Protein AF-A0ABD2NBG0-F1 (afdb_monomer_lite)

Foldseek 3Di:
DVLLVLLCLQLDPCPPPPDDSVVVLVCCCPPVVDDNHHDDLVVVLLVLVVVCVVPVDPVSVVSNVSNLVSDDPVVSVVCCVPPVVVVLVVVVVPDPPCVVSSVVVVVVVVVSVVVVVVVVVVVVD

Radius of gyration: 16.67 Å; chains: 1; bounding box: 42×29×43 Å

Sequence (125 aa):
MVKVLIQLVNIKTCNLPGYNLLLLRELLSKYYRYPNEPWNSDQFFKELFTDYLKNPARPGDFGLLVFCKNNTCKWVCDKIEKLVKPTLASISVQTKTDTEHINSMRSWLKSIIEDEGVAEVVKRA

Structure (mmCIF, N/CA/C/O backbone):
data_AF-A0ABD2NBG0-F1
#
_entry.id   AF-A0ABD2NBG0-F1
#
loop_
_atom_site.group_PDB
_atom_site.id
_atom_site.type_symbol
_atom_site.label_atom_id
_atom_site.label_alt_id
_atom_site.label_comp_id
_atom_site.label_asym_id
_atom_site.label_entity_id
_atom_site.label_seq_id
_atom_site.pdbx_PDB_ins_code
_atom_site.Cartn_x
_atom_site.Cartn_y
_atom_site.Cartn_z
_atom_site.occupancy
_atom_site.B_iso_or_equiv
_atom_site.auth_seq_id
_atom_site.auth_comp_id
_atom_site.auth_asym_id
_atom_site.auth_atom_id
_atom_site.pdbx_PDB_model_num
ATOM 1 N N . MET A 1 1 ? -2.016 -9.353 -3.490 1.00 75.94 1 MET A N 1
ATOM 2 C CA . MET A 1 1 ? -0.536 -9.403 -3.472 1.00 75.94 1 MET A CA 1
ATOM 3 C C . MET A 1 1 ? 0.110 -9.092 -4.826 1.00 75.94 1 MET A C 1
ATOM 5 O O . MET A 1 1 ? 0.885 -8.151 -4.892 1.00 75.94 1 MET A O 1
ATOM 9 N N . VAL A 1 2 ? -0.241 -9.779 -5.921 1.00 84.69 2 VAL A N 1
ATOM 10 C CA . VAL A 1 2 ? 0.325 -9.509 -7.269 1.00 84.69 2 VAL A CA 1
ATOM 11 C C . VAL A 1 2 ? 0.191 -8.038 -7.701 1.00 84.69 2 VAL A C 1
ATOM 13 O O . VAL A 1 2 ? 1.161 -7.439 -8.153 1.00 84.69 2 VAL A O 1
ATOM 16 N N . LYS A 1 3 ? -0.970 -7.412 -7.457 1.00 87.94 3 LYS A N 1
ATOM 17 C CA . LYS A 1 3 ? -1.187 -5.979 -7.721 1.00 87.94 3 LYS A CA 1
ATOM 18 C C . LYS A 1 3 ? -0.188 -5.056 -7.002 1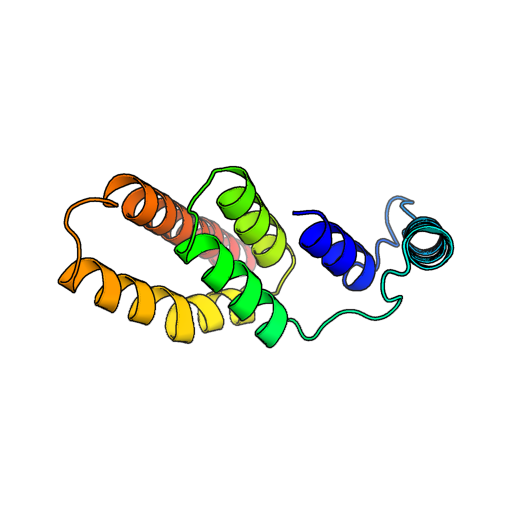.00 87.94 3 LYS A C 1
ATOM 20 O O . LYS A 1 3 ? 0.237 -4.067 -7.582 1.00 87.94 3 LYS A O 1
ATOM 25 N N . VAL A 1 4 ? 0.217 -5.386 -5.771 1.00 86.69 4 VAL A N 1
ATOM 26 C CA . VAL A 1 4 ? 1.210 -4.598 -5.014 1.00 86.69 4 VAL A CA 1
ATOM 27 C C . VAL A 1 4 ? 2.564 -4.654 -5.714 1.00 86.69 4 VAL A C 1
ATOM 29 O O . VAL A 1 4 ? 3.199 -3.623 -5.889 1.00 86.69 4 VAL A O 1
ATOM 32 N N . LEU A 1 5 ? 2.978 -5.835 -6.180 1.00 87.44 5 LEU A N 1
ATOM 33 C CA . LEU A 1 5 ? 4.241 -5.997 -6.905 1.00 87.44 5 LEU A CA 1
ATOM 34 C C . LEU A 1 5 ? 4.247 -5.218 -8.223 1.00 87.44 5 LEU A C 1
ATOM 36 O O . LEU A 1 5 ? 5.224 -4.541 -8.514 1.00 87.44 5 LEU A O 1
ATOM 40 N N . ILE A 1 6 ? 3.150 -5.255 -8.982 1.00 88.19 6 ILE A N 1
ATOM 41 C CA . ILE A 1 6 ? 3.023 -4.483 -10.230 1.00 88.19 6 ILE A CA 1
ATOM 42 C C . ILE A 1 6 ? 3.103 -2.984 -9.946 1.00 88.19 6 ILE A C 1
ATOM 44 O O . ILE A 1 6 ? 3.837 -2.262 -10.617 1.00 88.19 6 ILE A O 1
ATOM 48 N N . GLN A 1 7 ? 2.407 -2.520 -8.906 1.00 89.88 7 GLN A N 1
ATOM 49 C CA . GLN A 1 7 ? 2.449 -1.118 -8.515 1.00 89.88 7 GLN A CA 1
ATOM 50 C C . GLN A 1 7 ? 3.869 -0.690 -8.121 1.00 89.88 7 GLN A C 1
ATOM 52 O O . GLN A 1 7 ? 4.322 0.383 -8.511 1.00 89.88 7 GLN A O 1
ATOM 57 N N . LEU A 1 8 ? 4.614 -1.544 -7.414 1.00 87.38 8 LEU A N 1
ATOM 58 C CA . LEU A 1 8 ? 6.016 -1.287 -7.089 1.00 87.38 8 LEU A CA 1
ATOM 59 C C . LEU A 1 8 ? 6.920 -1.260 -8.319 1.00 87.38 8 LEU A C 1
ATOM 61 O O . LEU A 1 8 ? 7.772 -0.382 -8.412 1.00 87.38 8 LEU A O 1
ATOM 65 N N . VAL A 1 9 ? 6.723 -2.183 -9.262 1.00 87.25 9 VAL A N 1
ATOM 66 C CA . VAL A 1 9 ? 7.444 -2.208 -10.544 1.00 87.25 9 VAL A CA 1
ATOM 67 C C . VAL A 1 9 ? 7.223 -0.914 -11.329 1.00 87.25 9 VAL A C 1
ATOM 69 O O . VAL A 1 9 ? 8.143 -0.436 -11.995 1.00 87.25 9 VAL A O 1
ATOM 72 N N . ASN A 1 10 ? 6.031 -0.322 -11.221 1.00 84.94 10 ASN A N 1
ATOM 73 C CA . ASN A 1 10 ? 5.693 0.928 -11.893 1.00 84.94 10 ASN A CA 1
ATOM 74 C C . ASN A 1 10 ? 6.233 2.174 -11.168 1.00 84.94 10 ASN A C 1
ATOM 76 O O . ASN A 1 10 ? 6.693 3.096 -11.839 1.00 84.94 10 ASN A O 1
ATOM 80 N N . ILE A 1 11 ? 6.234 2.189 -9.828 1.00 83.12 11 ILE A N 1
ATOM 81 C CA . ILE A 1 11 ? 6.717 3.319 -9.007 1.00 83.12 11 ILE A CA 1
ATOM 82 C C . ILE A 1 11 ? 8.249 3.365 -8.919 1.00 83.12 11 ILE A C 1
ATOM 84 O O . ILE A 1 11 ? 8.838 4.444 -8.859 1.00 83.12 11 ILE A O 1
ATOM 88 N N . LYS A 1 12 ? 8.920 2.212 -8.864 1.00 75.44 12 LYS A N 1
ATOM 89 C CA . LYS A 1 12 ? 10.369 2.163 -8.667 1.00 75.44 12 LYS A CA 1
ATOM 90 C C . LYS A 1 12 ? 11.118 2.457 -9.959 1.00 75.44 12 LYS A C 1
ATOM 92 O O . LYS A 1 12 ? 11.081 1.687 -10.913 1.00 75.44 12 LYS A O 1
ATOM 97 N N . THR A 1 13 ? 11.916 3.515 -9.924 1.00 62.72 13 THR A N 1
ATOM 98 C CA . THR A 1 13 ? 13.018 3.756 -10.855 1.00 62.72 13 THR A CA 1
ATOM 99 C C . THR A 1 13 ? 14.265 3.035 -10.336 1.00 62.72 13 THR A C 1
ATOM 101 O O . THR A 1 13 ? 15.201 3.644 -9.823 1.00 62.72 13 THR A O 1
ATOM 104 N N . CYS A 1 14 ? 14.264 1.700 -10.376 1.00 57.06 14 CYS A N 1
ATOM 105 C CA . CYS A 1 14 ? 15.441 0.912 -10.001 1.00 57.06 14 CYS A CA 1
ATOM 106 C C . CYS A 1 14 ? 16.554 1.101 -11.046 1.00 57.06 14 CYS A C 1
ATOM 108 O O . CYS A 1 14 ? 16.715 0.284 -11.941 1.00 57.06 14 CYS A O 1
ATOM 110 N N . ASN A 1 15 ? 17.328 2.180 -10.935 1.00 54.56 15 ASN A N 1
ATOM 111 C CA . ASN A 1 15 ? 18.501 2.400 -11.786 1.00 54.56 15 ASN A CA 1
ATOM 112 C C . ASN A 1 15 ? 19.801 1.884 -11.137 1.00 54.56 15 ASN A C 1
ATOM 114 O O . ASN A 1 15 ? 20.797 1.719 -11.834 1.00 54.56 15 ASN A O 1
ATOM 118 N N . LEU A 1 16 ? 19.810 1.574 -9.830 1.00 50.38 16 LEU A N 1
ATOM 119 C CA . LEU A 1 16 ? 20.989 1.080 -9.102 1.00 50.38 16 LEU A CA 1
ATOM 120 C C . LEU A 1 16 ? 20.608 0.063 -8.000 1.00 50.38 16 LEU A C 1
ATOM 122 O O . LEU A 1 16 ? 19.636 0.312 -7.285 1.00 50.38 16 LEU A O 1
ATOM 126 N N . PRO A 1 17 ? 21.357 -1.047 -7.813 1.00 55.59 17 PRO A N 1
ATOM 127 C CA . PRO A 1 17 ? 22.397 -1.594 -8.682 1.00 55.59 17 PRO A CA 1
ATOM 128 C C . PRO A 1 17 ? 21.760 -2.570 -9.696 1.00 55.59 17 PRO A C 1
ATOM 130 O O . PRO A 1 17 ? 21.478 -3.717 -9.373 1.00 55.59 17 PRO A O 1
ATOM 133 N N . GLY A 1 18 ? 21.497 -2.117 -10.927 1.00 52.88 18 GLY A N 1
ATOM 134 C CA . GLY A 1 18 ? 21.320 -3.007 -12.088 1.00 52.88 18 GLY A CA 1
ATOM 135 C C . GLY A 1 18 ? 19.968 -3.707 -12.310 1.00 52.88 18 GLY A C 1
ATOM 136 O O . GLY A 1 18 ? 19.841 -4.433 -13.294 1.00 52.88 18 GLY A O 1
ATOM 137 N N . TYR A 1 19 ? 18.939 -3.502 -11.483 1.00 65.75 19 TYR A N 1
ATOM 138 C CA . TYR A 1 19 ? 17.631 -4.131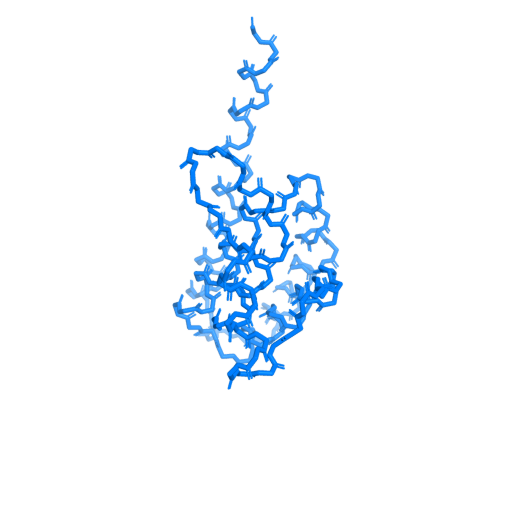 -11.728 1.00 65.75 19 TYR A CA 1
ATOM 139 C C . TYR A 1 19 ? 16.777 -3.329 -12.715 1.00 65.75 19 TYR A C 1
ATOM 141 O O . TYR A 1 19 ? 15.974 -2.490 -12.316 1.00 65.75 19 TYR A O 1
ATOM 149 N N . ASN A 1 20 ? 16.903 -3.629 -14.010 1.00 70.31 20 ASN A N 1
ATOM 150 C CA . ASN A 1 20 ? 16.028 -3.062 -15.032 1.00 70.31 20 ASN A CA 1
ATOM 151 C C . ASN A 1 20 ? 14.616 -3.679 -14.955 1.00 70.31 20 ASN A C 1
ATOM 153 O O . ASN A 1 20 ? 14.343 -4.740 -15.517 1.00 70.31 20 ASN A O 1
ATOM 157 N N . LEU A 1 21 ? 13.703 -2.989 -14.268 1.00 81.31 21 LEU A N 1
ATOM 158 C CA . LEU A 1 21 ? 12.302 -3.403 -14.146 1.00 81.31 21 LEU A CA 1
ATOM 159 C C . LEU A 1 21 ? 11.470 -3.137 -15.414 1.00 81.31 21 LEU A C 1
ATOM 161 O O . LEU A 1 21 ? 10.316 -3.560 -15.465 1.00 81.31 21 LEU A O 1
ATOM 165 N N . LEU A 1 22 ? 12.033 -2.485 -16.441 1.00 81.44 22 LEU A N 1
ATOM 166 C CA . LEU A 1 22 ? 11.352 -2.216 -17.711 1.00 81.44 22 LEU A CA 1
ATOM 167 C C . LEU A 1 22 ? 10.971 -3.516 -18.424 1.00 81.44 22 LEU A C 1
ATOM 169 O O . LEU A 1 22 ? 9.813 -3.692 -18.781 1.00 81.44 22 LEU A O 1
ATOM 173 N N . LEU A 1 23 ? 11.908 -4.464 -18.538 1.00 84.12 23 LEU A N 1
ATOM 174 C CA . LEU A 1 23 ? 11.639 -5.763 -19.166 1.00 84.12 23 LEU A CA 1
ATOM 175 C C . LEU A 1 23 ? 10.546 -6.527 -18.416 1.00 84.12 23 LEU A C 1
ATOM 177 O O . LEU A 1 23 ? 9.650 -7.103 -19.025 1.00 84.12 23 LEU A O 1
ATOM 181 N N . LEU A 1 24 ? 10.578 -6.499 -17.081 1.00 85.50 24 LEU A N 1
ATOM 182 C CA . LEU A 1 24 ? 9.537 -7.126 -16.271 1.00 85.50 24 LEU A CA 1
ATOM 183 C C . LEU A 1 24 ? 8.175 -6.459 -16.502 1.00 85.50 24 LEU A C 1
ATOM 185 O O . LEU A 1 24 ? 7.173 -7.154 -16.644 1.00 85.50 24 LEU A O 1
ATOM 189 N N . ARG A 1 25 ? 8.133 -5.126 -16.580 1.00 86.12 25 ARG A N 1
ATOM 190 C CA . ARG A 1 25 ? 6.917 -4.359 -16.870 1.00 86.12 25 ARG A CA 1
ATOM 191 C C . ARG A 1 25 ? 6.341 -4.710 -18.244 1.00 86.12 25 ARG A C 1
ATOM 193 O O . ARG A 1 25 ? 5.157 -5.023 -18.343 1.00 86.12 25 ARG A O 1
ATOM 200 N N . GLU A 1 26 ? 7.187 -4.755 -19.271 1.00 86.19 26 GLU A N 1
ATOM 201 C CA . GLU A 1 26 ? 6.801 -5.143 -20.630 1.00 86.19 26 GLU A CA 1
ATOM 202 C C . GLU A 1 26 ? 6.258 -6.575 -20.685 1.00 86.19 26 GLU A C 1
ATOM 204 O O . GLU A 1 26 ? 5.221 -6.817 -21.303 1.00 86.19 26 GLU A O 1
ATOM 209 N N . LEU A 1 27 ? 6.904 -7.523 -19.997 1.00 88.81 27 LEU A N 1
ATOM 210 C CA . LEU A 1 27 ? 6.431 -8.907 -19.905 1.00 88.81 27 LEU A CA 1
ATOM 211 C C . LEU A 1 27 ? 5.068 -8.995 -19.205 1.00 88.81 27 LEU A C 1
ATOM 213 O O . LEU A 1 27 ? 4.161 -9.670 -19.698 1.00 88.81 27 LEU A O 1
ATOM 217 N N . LEU A 1 28 ? 4.904 -8.294 -18.080 1.00 89.25 28 LEU A N 1
ATOM 218 C CA . LEU A 1 28 ? 3.649 -8.248 -17.327 1.00 89.25 28 LEU A CA 1
ATOM 219 C C . LEU A 1 28 ? 2.510 -7.655 -18.162 1.00 89.25 28 LEU A C 1
ATOM 221 O O . LEU A 1 28 ? 1.388 -8.161 -18.130 1.00 89.25 28 LEU A O 1
ATOM 225 N N . SER A 1 29 ? 2.795 -6.627 -18.955 1.00 89.62 29 SER A N 1
ATOM 226 C CA . SER A 1 29 ? 1.804 -6.039 -19.849 1.00 89.62 29 SER A CA 1
ATOM 227 C C . SER A 1 29 ? 1.471 -6.950 -21.028 1.00 89.62 29 SER A C 1
ATOM 229 O O . SER A 1 29 ? 0.300 -7.238 -21.275 1.00 89.62 29 SER A O 1
ATOM 231 N N . LYS A 1 30 ? 2.486 -7.488 -21.711 1.00 91.00 30 LYS A N 1
ATOM 232 C CA . LYS A 1 30 ? 2.312 -8.301 -22.922 1.00 91.00 30 LYS A CA 1
ATOM 233 C C . LYS A 1 30 ? 1.600 -9.627 -22.658 1.00 91.00 30 LYS A C 1
ATOM 235 O O . LYS A 1 30 ? 0.720 -10.003 -23.428 1.00 91.00 30 LYS A O 1
ATOM 240 N N . TYR A 1 31 ? 1.972 -10.332 -21.591 1.00 91.31 31 TYR A N 1
ATOM 241 C CA . TYR A 1 31 ? 1.467 -11.684 -21.325 1.00 91.31 31 TYR A CA 1
ATOM 242 C C . TYR A 1 31 ? 0.305 -11.718 -20.332 1.00 91.31 31 TYR A C 1
ATOM 244 O O . TYR A 1 31 ? -0.557 -12.586 -20.441 1.00 91.31 31 TYR A O 1
ATOM 252 N N . TYR A 1 32 ? 0.245 -10.768 -19.395 1.00 89.25 32 TYR A N 1
ATOM 253 C CA . TYR A 1 32 ? -0.754 -10.765 -18.319 1.00 89.25 32 TYR A CA 1
ATOM 254 C C . TYR A 1 32 ? -1.691 -9.550 -18.356 1.00 89.25 32 TYR A C 1
ATOM 256 O O . TYR A 1 32 ? -2.565 -9.432 -17.497 1.00 89.25 32 TYR A O 1
ATOM 264 N N . ARG A 1 33 ? -1.554 -8.671 -19.362 1.00 88.94 33 ARG A N 1
ATOM 265 C CA . ARG A 1 33 ? -2.390 -7.473 -19.573 1.00 88.94 33 ARG A CA 1
ATOM 266 C C . ARG A 1 33 ? -2.383 -6.498 -18.393 1.00 88.94 33 ARG A C 1
ATOM 268 O O . ARG A 1 33 ? -3.356 -5.779 -18.172 1.00 88.94 33 ARG A O 1
ATOM 275 N N . TYR A 1 34 ? -1.292 -6.463 -17.633 1.00 88.50 34 TYR A N 1
ATOM 276 C CA . TYR A 1 34 ? -1.121 -5.470 -16.578 1.00 88.50 34 TYR A CA 1
ATOM 277 C C . TYR A 1 34 ? -0.755 -4.089 -17.148 1.00 88.50 34 TYR A C 1
ATOM 279 O O . TYR A 1 34 ? -0.142 -4.000 -18.217 1.00 88.50 34 TYR A O 1
ATOM 287 N N . PRO A 1 35 ? -1.139 -2.997 -16.465 1.00 86.25 35 PRO A N 1
ATOM 288 C CA . PRO A 1 35 ? -0.858 -1.652 -16.945 1.00 86.25 35 PRO A CA 1
ATOM 289 C C . PRO A 1 35 ? 0.633 -1.319 -16.835 1.00 86.25 35 PRO A C 1
ATOM 291 O O . PRO A 1 35 ? 1.295 -1.650 -15.849 1.00 86.25 35 PRO A O 1
ATOM 294 N N . ASN A 1 36 ? 1.137 -0.607 -17.844 1.00 84.00 36 ASN A N 1
ATOM 295 C CA . ASN A 1 36 ? 2.500 -0.061 -17.858 1.00 84.00 36 ASN A CA 1
ATOM 296 C C . ASN A 1 36 ? 2.637 1.226 -17.031 1.00 84.00 36 ASN A C 1
ATOM 298 O O . ASN A 1 36 ? 3.748 1.681 -16.752 1.00 84.00 36 ASN A O 1
ATOM 302 N N . GLU A 1 37 ? 1.506 1.808 -16.649 1.00 86.12 37 GLU A N 1
ATOM 303 C CA . GLU A 1 37 ? 1.428 3.010 -15.835 1.00 86.12 37 GLU A CA 1
ATOM 304 C C . GLU A 1 37 ? 1.079 2.652 -14.385 1.00 86.12 37 GLU A C 1
ATOM 306 O O . GLU A 1 37 ? 0.356 1.677 -14.136 1.00 86.12 37 GLU A O 1
ATOM 311 N N . PRO A 1 38 ? 1.602 3.404 -13.403 1.00 87.69 38 PRO A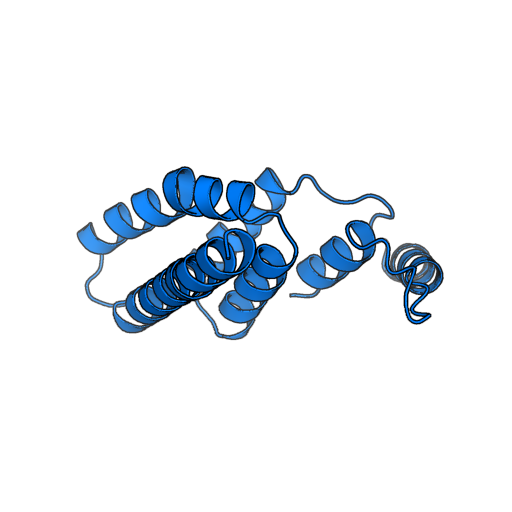 N 1
ATOM 312 C CA . PRO A 1 38 ? 1.223 3.216 -12.012 1.00 87.69 38 PRO A CA 1
ATOM 313 C C . PRO A 1 38 ? -0.254 3.570 -11.810 1.00 87.69 38 PRO A C 1
ATOM 315 O O . PRO A 1 38 ? -0.752 4.565 -12.333 1.00 87.69 38 PRO A O 1
ATOM 318 N N . TRP A 1 39 ? -0.948 2.787 -10.985 1.00 90.81 39 TRP A N 1
ATOM 319 C CA . TRP A 1 39 ? -2.255 3.185 -10.472 1.00 90.81 39 TRP A CA 1
ATOM 320 C C . TRP A 1 39 ? -2.123 4.412 -9.569 1.00 90.81 39 TRP A C 1
ATOM 322 O O . TRP A 1 39 ? -1.061 4.680 -8.999 1.00 90.81 39 TRP A O 1
ATOM 332 N N . ASN A 1 40 ? -3.229 5.128 -9.371 1.00 92.56 40 ASN A N 1
ATOM 333 C CA . ASN A 1 40 ? -3.291 6.180 -8.368 1.00 92.56 40 ASN A CA 1
ATOM 334 C C . ASN A 1 40 ? -3.034 5.587 -6.968 1.00 92.56 40 ASN A C 1
ATOM 336 O O . ASN A 1 40 ? -3.800 4.741 -6.503 1.00 92.56 40 ASN A O 1
ATOM 340 N N . SER A 1 41 ? -1.968 6.031 -6.297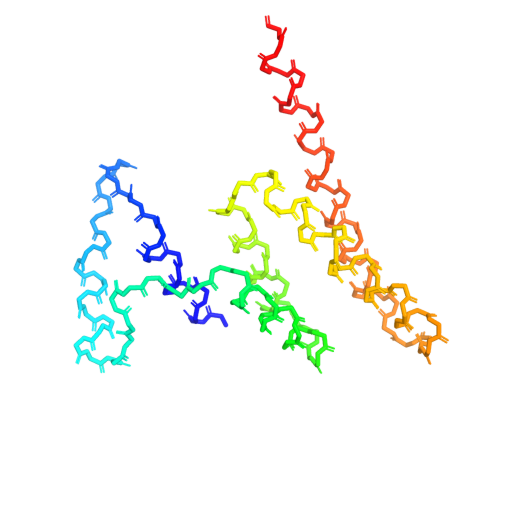 1.00 89.88 41 SER A N 1
ATOM 341 C CA . SER A 1 41 ? -1.542 5.474 -5.005 1.00 89.88 41 SER A CA 1
ATOM 342 C C . SER A 1 41 ? -2.596 5.600 -3.904 1.00 89.88 41 SER A C 1
ATOM 344 O O . SER A 1 41 ? -2.698 4.710 -3.062 1.00 89.88 41 SER A O 1
ATOM 346 N N . ASP A 1 42 ? -3.400 6.666 -3.912 1.00 91.62 42 ASP A N 1
ATOM 347 C CA . ASP A 1 42 ? -4.428 6.900 -2.893 1.00 91.62 42 ASP A CA 1
ATOM 348 C C . ASP A 1 42 ? -5.593 5.928 -3.046 1.00 91.62 42 ASP A C 1
ATOM 350 O O . ASP A 1 42 ? -6.014 5.292 -2.075 1.00 91.62 42 ASP A O 1
ATOM 354 N N . GLN A 1 43 ? -6.089 5.780 -4.275 1.00 92.19 43 GLN A N 1
ATOM 355 C CA . GLN A 1 43 ? -7.138 4.818 -4.582 1.00 92.19 43 GLN A CA 1
ATOM 356 C C . GLN A 1 43 ? -6.649 3.386 -4.343 1.00 92.19 43 GLN A C 1
ATOM 358 O O . GLN A 1 43 ? -7.335 2.602 -3.690 1.00 92.19 43 GLN A O 1
ATOM 363 N N . PHE A 1 44 ? -5.434 3.074 -4.795 1.00 92.50 44 PHE A N 1
ATOM 364 C CA . PHE A 1 44 ? -4.824 1.762 -4.619 1.00 92.50 44 PHE A CA 1
ATOM 365 C C . PHE A 1 44 ? -4.684 1.380 -3.142 1.00 92.50 44 PHE A C 1
ATOM 367 O O . PHE A 1 44 ? -5.032 0.267 -2.751 1.00 92.50 44 PHE A O 1
ATOM 374 N N . PHE A 1 45 ? -4.217 2.310 -2.302 1.00 92.44 45 PHE A N 1
ATOM 375 C CA . PHE A 1 45 ? -4.120 2.088 -0.862 1.00 92.44 45 PHE A CA 1
ATOM 376 C C . PHE A 1 45 ? -5.482 1.837 -0.228 1.00 92.44 45 PHE A C 1
ATOM 378 O O . PHE A 1 45 ? -5.628 0.913 0.567 1.00 92.44 45 PHE A O 1
ATOM 385 N N . LYS A 1 46 ? -6.486 2.643 -0.589 1.00 91.88 46 LYS A N 1
ATOM 386 C CA . LYS A 1 46 ? -7.844 2.494 -0.067 1.00 91.88 46 LYS A CA 1
ATOM 387 C C . LYS A 1 46 ? -8.428 1.127 -0.421 1.00 91.88 46 LYS A C 1
ATOM 389 O O . LYS A 1 46 ? -9.015 0.489 0.450 1.00 91.88 46 LYS A O 1
ATOM 394 N N . GLU A 1 47 ? -8.250 0.671 -1.659 1.00 91.19 47 GLU A N 1
ATOM 395 C CA . GLU A 1 47 ? -8.662 -0.667 -2.100 1.00 91.19 47 GLU A CA 1
ATOM 396 C C . GLU A 1 47 ? -7.931 -1.758 -1.311 1.00 91.19 47 GLU A C 1
ATOM 398 O O . GLU A 1 47 ? -8.577 -2.604 -0.698 1.00 91.19 47 GLU A O 1
ATOM 403 N N . LEU A 1 48 ? -6.598 -1.685 -1.241 1.00 90.31 48 LEU A N 1
ATOM 404 C CA . LEU A 1 48 ? -5.768 -2.657 -0.529 1.00 90.31 48 LEU A CA 1
ATOM 405 C C . LEU A 1 48 ? -6.137 -2.756 0.958 1.00 90.31 48 LEU A C 1
ATOM 407 O O . LEU A 1 48 ? -6.242 -3.854 1.501 1.00 90.31 48 LEU A O 1
ATOM 411 N N . PHE A 1 49 ? -6.360 -1.615 1.608 1.00 90.06 49 PHE A N 1
ATOM 412 C CA . PHE A 1 49 ? -6.767 -1.552 3.007 1.00 90.06 49 PHE A CA 1
ATOM 413 C C . PHE A 1 49 ? -8.193 -2.072 3.213 1.00 90.06 49 PHE A C 1
ATOM 415 O O . PHE A 1 49 ? -8.453 -2.800 4.165 1.00 90.06 49 PHE A O 1
ATOM 422 N N . THR A 1 50 ? -9.119 -1.759 2.306 1.00 88.62 50 THR A N 1
ATOM 423 C CA . THR A 1 50 ? -10.500 -2.260 2.382 1.00 88.62 50 THR A CA 1
ATOM 424 C C . THR A 1 50 ? -10.556 -3.776 2.197 1.00 88.62 50 THR A C 1
ATOM 426 O O . THR A 1 50 ? -11.275 -4.457 2.923 1.00 88.62 50 THR A O 1
ATOM 429 N N . ASP A 1 51 ? -9.790 -4.316 1.251 1.00 87.19 51 ASP A N 1
ATOM 430 C CA . ASP A 1 51 ? -9.701 -5.759 1.025 1.00 87.19 51 ASP A CA 1
ATOM 431 C C . ASP A 1 51 ? -9.069 -6.472 2.222 1.00 87.19 51 ASP A C 1
ATOM 433 O O . ASP A 1 51 ? -9.541 -7.536 2.622 1.00 87.19 51 ASP A O 1
ATOM 437 N N . TYR A 1 52 ? -8.059 -5.855 2.841 1.00 86.12 52 TYR A N 1
ATOM 438 C CA . TYR A 1 52 ? -7.490 -6.338 4.092 1.00 86.12 52 TYR A CA 1
ATOM 439 C C . TYR A 1 52 ? -8.530 -6.391 5.219 1.00 86.12 52 TYR A C 1
ATOM 441 O O . TYR A 1 52 ? -8.628 -7.402 5.902 1.00 86.12 52 TYR A O 1
ATOM 449 N N . LEU A 1 53 ? -9.348 -5.349 5.388 1.00 84.56 53 LEU A N 1
ATOM 450 C CA . LEU A 1 53 ? -10.391 -5.338 6.421 1.00 84.56 53 LEU A CA 1
ATOM 451 C C . LEU A 1 53 ? -11.464 -6.411 6.203 1.00 84.56 53 LEU A C 1
ATOM 453 O O . LEU A 1 53 ? -12.010 -6.927 7.172 1.00 84.56 53 LEU A O 1
ATOM 457 N N . LYS A 1 54 ? -11.774 -6.753 4.948 1.00 85.31 54 LYS A N 1
ATOM 458 C CA . LYS A 1 54 ? -12.732 -7.824 4.627 1.00 85.31 54 LYS A CA 1
ATOM 459 C C . LYS A 1 54 ? -12.185 -9.216 4.931 1.00 85.31 54 LYS A C 1
ATOM 461 O O . LYS A 1 54 ? -12.963 -10.117 5.226 1.00 85.31 54 LYS A O 1
ATOM 466 N N . ASN A 1 55 ? -10.877 -9.407 4.783 1.00 82.56 55 ASN A N 1
ATOM 467 C CA . ASN A 1 55 ? -10.218 -10.686 5.006 1.00 82.56 55 ASN A CA 1
ATOM 468 C C . ASN A 1 55 ? -8.799 -10.463 5.555 1.00 82.56 55 ASN A C 1
ATOM 470 O O . ASN A 1 55 ? -7.827 -10.477 4.784 1.00 82.56 55 ASN A O 1
ATOM 474 N N . PRO A 1 56 ? -8.670 -10.222 6.870 1.00 80.06 56 PRO A N 1
ATOM 475 C CA . PRO A 1 56 ? -7.378 -9.982 7.488 1.00 80.06 56 PRO A CA 1
ATOM 476 C C . PRO A 1 56 ? -6.563 -11.275 7.460 1.00 80.06 56 PRO A C 1
ATOM 478 O O . PRO A 1 56 ? -6.876 -12.260 8.123 1.00 80.06 56 PRO A O 1
ATOM 481 N N . ALA A 1 57 ? -5.508 -11.280 6.652 1.00 79.75 57 ALA A N 1
ATOM 482 C CA . ALA A 1 57 ? -4.617 -12.419 6.494 1.00 79.75 57 ALA A CA 1
ATOM 483 C C . ALA A 1 57 ? -3.172 -11.941 6.338 1.00 79.75 57 ALA A C 1
ATOM 485 O O . ALA A 1 57 ? -2.921 -10.873 5.772 1.00 79.75 57 ALA A O 1
ATOM 486 N N . ARG A 1 58 ? -2.207 -12.780 6.741 1.00 76.88 58 ARG A N 1
ATOM 487 C CA . ARG A 1 58 ? -0.763 -12.471 6.662 1.00 76.88 58 ARG A CA 1
ATOM 488 C C . ARG A 1 58 ? -0.298 -11.930 5.297 1.00 76.88 58 ARG A C 1
ATOM 490 O O . ARG A 1 58 ? 0.504 -10.998 5.277 1.00 76.88 58 ARG A O 1
ATOM 497 N N . PRO A 1 59 ? -0.768 -12.443 4.139 1.00 81.75 59 PRO A N 1
ATOM 498 C CA . PRO A 1 59 ? -0.394 -11.868 2.843 1.00 81.75 59 PRO A CA 1
ATOM 499 C C . PRO A 1 59 ? -0.902 -10.433 2.632 1.00 81.75 59 PRO A C 1
ATOM 501 O O . PRO A 1 59 ? -0.279 -9.665 1.900 1.00 81.75 59 PRO A O 1
ATOM 504 N N . GLY A 1 60 ? -2.030 -10.073 3.249 1.00 81.62 60 GLY A N 1
ATOM 505 C CA . GLY A 1 60 ? -2.579 -8.718 3.251 1.00 81.62 60 GLY A CA 1
ATOM 506 C C . GLY A 1 60 ? -1.746 -7.765 4.107 1.00 81.62 60 GLY A C 1
ATOM 507 O O . GLY A 1 60 ? -1.378 -6.699 3.612 1.00 81.62 60 GLY A O 1
ATOM 508 N N . ASP A 1 61 ? -1.355 -8.191 5.318 1.00 82.38 61 ASP A N 1
ATOM 509 C CA . ASP A 1 61 ? -0.431 -7.439 6.189 1.00 82.38 61 ASP A CA 1
ATOM 510 C C . ASP A 1 61 ? 0.872 -7.123 5.447 1.00 82.38 61 ASP A C 1
ATOM 512 O O . ASP A 1 61 ? 1.315 -5.976 5.369 1.00 82.38 61 ASP A O 1
ATOM 516 N N . PHE A 1 62 ? 1.466 -8.154 4.839 1.00 83.94 62 PHE A N 1
ATOM 517 C CA . PHE A 1 62 ? 2.709 -8.016 4.093 1.00 83.94 62 PHE A CA 1
ATOM 518 C C . PHE A 1 62 ? 2.547 -7.094 2.881 1.00 83.94 62 PHE A C 1
ATOM 520 O O . PHE A 1 62 ? 3.412 -6.260 2.621 1.00 83.94 62 PHE A O 1
ATOM 527 N N . GLY A 1 63 ? 1.430 -7.201 2.157 1.00 87.69 63 GLY A N 1
ATOM 528 C CA . GLY A 1 63 ? 1.127 -6.336 1.019 1.00 87.69 63 GLY A CA 1
ATOM 529 C C . GLY A 1 63 ? 1.030 -4.859 1.403 1.00 87.69 63 GLY A C 1
ATOM 530 O O . GLY A 1 63 ? 1.635 -4.020 0.733 1.00 87.69 63 GLY A O 1
ATOM 531 N N . LEU A 1 64 ? 0.319 -4.543 2.490 1.00 88.06 64 LEU A N 1
ATOM 532 C CA . LEU A 1 64 ? 0.224 -3.184 3.032 1.00 88.06 64 LEU A CA 1
ATOM 533 C C . LEU A 1 64 ? 1.593 -2.667 3.475 1.00 88.06 64 LEU A C 1
ATOM 535 O O . LEU A 1 64 ? 1.989 -1.567 3.093 1.00 88.06 64 LEU A O 1
ATOM 539 N N . LEU A 1 65 ? 2.344 -3.484 4.213 1.00 86.31 65 LEU A N 1
ATOM 540 C CA . LEU A 1 65 ? 3.666 -3.128 4.716 1.00 86.31 65 LEU A CA 1
ATOM 541 C C . LEU A 1 65 ? 4.637 -2.803 3.585 1.00 86.31 65 LEU A C 1
ATOM 543 O O . LEU A 1 65 ? 5.296 -1.763 3.599 1.00 86.31 65 LEU A O 1
ATOM 547 N N . VAL A 1 66 ? 4.700 -3.679 2.587 1.00 87.94 66 VAL A N 1
ATOM 548 C CA . VAL A 1 66 ? 5.553 -3.502 1.415 1.00 87.94 66 VAL A CA 1
ATOM 549 C C . VAL A 1 66 ? 5.143 -2.263 0.624 1.00 87.94 66 VAL A C 1
ATOM 551 O O . VAL A 1 66 ? 6.014 -1.505 0.204 1.00 87.94 66 VAL A O 1
ATOM 554 N N . PHE A 1 67 ? 3.846 -2.010 0.438 1.00 89.00 67 PHE A N 1
ATOM 555 C CA . PHE A 1 67 ? 3.402 -0.812 -0.269 1.00 89.00 67 PHE A CA 1
ATOM 556 C C . PHE A 1 67 ? 3.765 0.472 0.492 1.00 89.00 67 PHE A C 1
ATOM 558 O O . PHE A 1 67 ? 4.353 1.384 -0.091 1.00 89.00 67 PHE A O 1
ATOM 565 N N . CYS A 1 68 ? 3.502 0.529 1.800 1.00 88.38 68 CYS A N 1
ATOM 566 C CA . CYS A 1 68 ? 3.816 1.692 2.633 1.00 88.38 68 CYS A CA 1
ATOM 567 C C . CYS A 1 68 ? 5.320 1.987 2.685 1.00 88.38 68 CYS A C 1
ATOM 569 O O . CYS A 1 68 ? 5.707 3.133 2.484 1.00 88.38 68 CYS A O 1
ATOM 571 N N . LYS A 1 69 ? 6.180 0.968 2.838 1.00 85.00 69 LYS A N 1
ATOM 572 C CA . LYS A 1 69 ? 7.650 1.139 2.847 1.00 85.00 69 LYS A CA 1
ATOM 573 C C . LYS A 1 69 ? 8.222 1.765 1.572 1.00 85.00 69 LYS A C 1
ATOM 575 O O . LYS A 1 69 ? 9.359 2.224 1.568 1.00 85.00 69 LYS A O 1
ATOM 580 N N . ASN A 1 70 ? 7.471 1.736 0.475 1.00 84.31 70 ASN A N 1
ATOM 581 C CA . ASN A 1 70 ? 7.898 2.267 -0.815 1.00 84.31 70 ASN A CA 1
ATOM 582 C C . ASN A 1 70 ? 7.249 3.611 -1.172 1.00 84.31 70 ASN A C 1
ATOM 584 O O . ASN A 1 70 ? 7.502 4.124 -2.260 1.00 84.31 70 ASN A O 1
ATOM 588 N N . ASN A 1 71 ? 6.456 4.186 -0.267 1.00 85.69 71 ASN A N 1
ATOM 589 C CA . ASN A 1 71 ? 5.933 5.545 -0.368 1.00 85.69 71 ASN A CA 1
ATOM 590 C C . ASN A 1 71 ? 6.666 6.473 0.614 1.00 85.69 71 ASN A C 1
ATOM 592 O O . ASN A 1 71 ? 7.436 6.026 1.461 1.00 85.69 71 ASN A O 1
ATOM 596 N N . THR A 1 72 ? 6.459 7.786 0.489 1.00 84.75 72 THR A N 1
ATOM 597 C CA . THR A 1 72 ? 7.080 8.750 1.407 1.00 84.75 72 THR A CA 1
ATOM 598 C C . THR A 1 72 ? 6.451 8.660 2.798 1.00 84.75 72 THR A C 1
ATOM 600 O O . THR A 1 72 ? 5.235 8.520 2.917 1.00 84.75 72 THR A O 1
ATOM 603 N N . CYS A 1 73 ? 7.266 8.818 3.845 1.00 78.44 73 CYS A N 1
ATOM 604 C CA . CYS A 1 73 ? 6.829 8.899 5.246 1.00 78.44 73 CYS A CA 1
ATOM 605 C C . CYS A 1 73 ? 5.613 9.823 5.417 1.00 78.44 73 CYS A C 1
ATOM 607 O O . CYS A 1 73 ? 4.559 9.408 5.891 1.00 78.44 73 CYS A O 1
ATOM 609 N N . LYS A 1 74 ? 5.721 11.062 4.912 1.00 83.56 74 LYS A N 1
ATOM 610 C CA . LYS A 1 74 ? 4.642 12.057 4.968 1.00 83.56 74 LYS A CA 1
ATOM 611 C C . LYS A 1 74 ? 3.329 11.524 4.390 1.00 83.56 74 LYS A C 1
ATOM 613 O O . LYS A 1 74 ? 2.272 11.756 4.967 1.00 83.56 74 LYS A O 1
ATOM 618 N N . TRP A 1 75 ? 3.391 10.824 3.257 1.00 89.12 75 TRP A N 1
ATOM 619 C CA . TRP A 1 75 ? 2.208 10.238 2.637 1.00 89.12 75 TRP A CA 1
ATOM 620 C C . TRP A 1 75 ? 1.644 9.088 3.484 1.00 89.12 75 TRP A C 1
ATOM 622 O O . TRP A 1 75 ? 0.436 9.034 3.700 1.00 89.12 75 TRP A O 1
ATOM 632 N N . VAL A 1 76 ? 2.499 8.210 4.019 1.00 87.69 76 VAL A N 1
ATOM 633 C CA . VAL A 1 76 ? 2.079 7.080 4.864 1.00 87.69 76 VAL A CA 1
ATOM 634 C C . VAL A 1 76 ? 1.396 7.579 6.139 1.00 87.69 76 VAL A C 1
ATOM 636 O O . VAL A 1 76 ? 0.287 7.139 6.443 1.00 87.69 76 VAL A O 1
ATOM 639 N N . CYS A 1 77 ? 1.998 8.543 6.837 1.00 83.06 77 CYS A N 1
ATOM 640 C CA . CYS A 1 77 ? 1.421 9.164 8.029 1.00 83.06 77 CYS A CA 1
ATOM 641 C C . CYS A 1 77 ? 0.055 9.795 7.733 1.00 83.06 77 CYS A C 1
ATOM 643 O O . CYS A 1 77 ? -0.905 9.536 8.458 1.00 83.06 77 CYS A O 1
ATOM 645 N N . ASP A 1 78 ? -0.074 10.525 6.620 1.00 89.25 78 ASP A N 1
ATOM 646 C CA . ASP A 1 78 ? -1.350 11.111 6.195 1.00 89.25 78 ASP A CA 1
ATOM 647 C C . ASP A 1 78 ? -2.440 10.043 5.997 1.00 89.25 78 ASP A C 1
ATOM 649 O O . ASP A 1 78 ? -3.574 10.204 6.457 1.00 89.25 78 ASP A O 1
ATOM 653 N N . LYS A 1 79 ? -2.104 8.910 5.362 1.00 89.88 79 LYS A N 1
ATOM 654 C CA . LYS A 1 79 ? -3.056 7.803 5.176 1.00 89.88 79 LYS A CA 1
ATOM 655 C C . LYS A 1 79 ? -3.413 7.112 6.483 1.00 89.88 79 LYS A C 1
ATOM 657 O O . LYS A 1 79 ? -4.573 6.741 6.677 1.00 89.88 79 LYS A O 1
ATOM 662 N N . ILE A 1 80 ? -2.460 6.971 7.396 1.00 86.06 80 ILE A N 1
ATOM 663 C CA . ILE A 1 80 ? -2.721 6.409 8.720 1.00 86.06 80 ILE A CA 1
ATOM 664 C C . ILE A 1 80 ? -3.712 7.292 9.482 1.00 86.06 80 ILE A C 1
ATOM 666 O O . ILE A 1 80 ? -4.682 6.783 10.045 1.00 86.06 80 ILE A O 1
ATOM 670 N N . GLU A 1 81 ? -3.503 8.606 9.480 1.00 85.56 81 GLU A N 1
ATOM 671 C CA . GLU A 1 81 ? -4.340 9.543 10.228 1.00 85.56 81 GLU A CA 1
ATOM 672 C C . GLU A 1 81 ? -5.733 9.713 9.637 1.00 85.56 81 GLU A C 1
ATOM 674 O O . GLU A 1 81 ? -6.714 9.691 10.378 1.00 85.56 81 GLU A O 1
ATOM 679 N N . LYS A 1 82 ? -5.835 9.839 8.312 1.00 88.19 82 LYS A N 1
ATOM 680 C CA . LYS A 1 82 ? -7.114 10.118 7.647 1.00 88.19 82 LYS A CA 1
ATOM 681 C C . LYS A 1 82 ? -7.959 8.879 7.385 1.00 88.19 82 LYS A C 1
ATOM 683 O O . LYS A 1 82 ? -9.174 9.001 7.274 1.00 88.19 82 LYS A O 1
ATOM 688 N N . LEU A 1 83 ? -7.341 7.704 7.247 1.00 86.62 83 LEU A N 1
ATOM 689 C CA . LEU A 1 83 ? -8.039 6.488 6.825 1.00 86.62 83 LEU A CA 1
ATOM 690 C C . LEU A 1 83 ? -7.959 5.380 7.878 1.00 86.62 83 LEU A C 1
ATOM 692 O O . LEU A 1 83 ? -8.990 4.859 8.297 1.00 86.62 83 LEU A O 1
ATOM 696 N N . VAL A 1 84 ? -6.757 5.027 8.337 1.00 84.69 84 VAL A N 1
ATOM 697 C CA . VAL A 1 84 ? -6.563 3.829 9.172 1.00 84.69 84 VAL A CA 1
ATOM 698 C C . VAL A 1 84 ? -7.077 4.036 10.599 1.00 84.69 84 VAL A C 1
ATOM 700 O O . VAL A 1 84 ? -7.879 3.233 11.077 1.00 84.69 84 VAL A O 1
ATOM 703 N N . LYS A 1 85 ? -6.666 5.117 11.279 1.00 82.69 85 LYS A N 1
ATOM 704 C CA . LYS A 1 85 ? -7.075 5.405 12.668 1.00 82.69 85 LYS A CA 1
ATOM 705 C C . LYS A 1 85 ? -8.603 5.527 12.820 1.00 82.69 85 LYS A C 1
ATOM 707 O O . LYS A 1 85 ? -9.139 4.844 13.696 1.00 82.69 85 LYS A O 1
ATOM 712 N N . PRO A 1 86 ? -9.326 6.312 11.989 1.00 84.56 86 PRO A N 1
ATOM 713 C CA . PRO A 1 86 ? -10.779 6.441 12.112 1.00 84.56 86 PRO A CA 1
ATOM 714 C C . PRO A 1 86 ? -11.497 5.112 11.868 1.00 84.56 86 PRO A C 1
ATOM 716 O O . PRO A 1 86 ? -12.405 4.749 12.614 1.00 84.56 86 PRO A O 1
ATOM 719 N N . THR A 1 87 ? -11.046 4.346 10.870 1.00 82.62 87 THR A N 1
ATOM 720 C CA . THR A 1 87 ? -11.664 3.061 10.528 1.00 82.62 87 THR A CA 1
ATOM 721 C C . THR A 1 87 ? -11.482 2.042 11.653 1.00 82.62 87 THR A C 1
ATOM 723 O O . THR A 1 87 ? -12.447 1.410 12.077 1.00 82.62 87 THR A O 1
ATOM 726 N N . LEU A 1 88 ? -10.282 1.940 12.232 1.00 79.44 88 LEU A N 1
ATOM 727 C CA . LEU A 1 88 ? -10.039 1.058 13.378 1.00 79.44 88 LEU A CA 1
ATOM 728 C C . LEU A 1 88 ? -10.833 1.458 14.625 1.00 79.44 88 LEU A C 1
ATOM 730 O O . LEU A 1 88 ? -11.313 0.583 15.345 1.00 79.44 88 LEU A O 1
ATOM 734 N N . ALA A 1 89 ? -10.980 2.760 14.884 1.00 76.94 89 ALA A N 1
ATOM 735 C CA . ALA A 1 89 ? -11.814 3.245 15.978 1.00 76.94 89 ALA A CA 1
ATOM 736 C C . ALA A 1 89 ? -13.274 2.805 15.786 1.00 76.94 89 ALA A C 1
ATOM 738 O O . ALA A 1 89 ? -13.866 2.271 16.721 1.00 76.94 89 ALA A O 1
ATOM 739 N N . SER A 1 90 ? -13.816 2.924 14.568 1.00 75.25 90 SER A N 1
ATOM 740 C CA . SER A 1 90 ? -15.189 2.495 14.265 1.00 75.25 90 SER A CA 1
ATOM 741 C C . SER A 1 90 ? -15.411 0.984 14.430 1.00 75.25 90 SER A C 1
ATOM 743 O O . SER A 1 90 ? -16.399 0.581 15.034 1.00 75.25 90 SER A O 1
ATOM 745 N N . ILE A 1 91 ? -14.456 0.146 14.007 1.00 69.12 91 ILE A N 1
ATOM 746 C CA . ILE A 1 91 ? -14.551 -1.321 14.125 1.00 69.12 91 ILE A CA 1
ATOM 747 C C . ILE A 1 91 ? -14.484 -1.768 15.591 1.00 69.12 91 ILE A C 1
ATOM 749 O O . ILE A 1 91 ? -15.238 -2.643 16.013 1.00 69.12 91 ILE A O 1
ATOM 753 N N . SER A 1 92 ? -13.627 -1.134 16.400 1.00 57.47 92 SER A N 1
ATOM 754 C CA . SER A 1 92 ? -13.482 -1.470 17.826 1.00 57.47 92 SER A CA 1
ATOM 755 C C . SER A 1 92 ? -14.743 -1.215 18.663 1.00 57.47 92 SER A C 1
ATOM 757 O O . SER A 1 92 ? -14.882 -1.774 19.748 1.00 57.47 92 SER A O 1
ATOM 759 N N . VAL A 1 93 ? -15.676 -0.408 18.148 1.00 57.12 93 VAL A N 1
ATOM 760 C CA . VAL A 1 93 ? -16.987 -0.162 18.763 1.00 57.12 93 VAL A CA 1
ATOM 761 C C . VAL A 1 93 ? -17.987 -1.286 18.432 1.00 57.12 93 VAL A C 1
ATOM 763 O O . VAL A 1 93 ? -18.986 -1.430 19.132 1.00 57.12 93 VAL A O 1
ATOM 766 N N . GLN A 1 94 ? -17.723 -2.114 17.412 1.00 51.00 94 GLN A N 1
ATOM 767 C CA . GLN A 1 94 ? -18.701 -3.050 16.843 1.00 51.00 94 GLN A CA 1
ATOM 768 C C . GLN A 1 94 ? -18.412 -4.542 17.057 1.00 51.00 94 GLN A C 1
ATOM 770 O O . GLN A 1 94 ? -19.373 -5.301 17.174 1.00 51.00 94 GLN A O 1
ATOM 775 N N . THR A 1 95 ? -17.162 -5.003 17.172 1.00 48.34 95 THR A N 1
ATOM 776 C CA . THR A 1 95 ? -16.882 -6.448 17.321 1.00 48.34 95 THR A CA 1
ATOM 777 C C . THR A 1 95 ? -15.708 -6.743 18.263 1.00 48.34 95 THR A C 1
ATOM 779 O O . THR A 1 95 ? -14.593 -6.262 18.088 1.00 48.34 95 THR A O 1
ATOM 782 N N . LYS A 1 96 ? -15.953 -7.587 19.279 1.00 52.56 96 LYS A N 1
ATOM 783 C CA . LYS A 1 96 ? -14.958 -8.077 20.262 1.00 52.56 96 LYS A CA 1
ATOM 784 C C . LYS A 1 96 ? -14.019 -9.175 19.718 1.00 52.56 96 LYS A C 1
ATOM 786 O O . LYS A 1 96 ? -13.214 -9.703 20.480 1.00 52.56 96 LYS A O 1
ATOM 791 N N . THR A 1 97 ? -14.130 -9.559 18.446 1.00 50.28 97 THR A N 1
ATOM 792 C CA . THR A 1 97 ? -13.556 -10.815 17.923 1.00 50.28 97 THR A CA 1
ATOM 793 C C . THR A 1 97 ? -12.279 -10.685 17.086 1.00 50.28 97 THR A C 1
ATOM 795 O O . THR A 1 97 ? -11.582 -11.681 16.961 1.00 50.28 97 THR A O 1
ATOM 798 N N . ASP A 1 98 ? -11.875 -9.491 16.632 1.00 54.16 98 ASP A N 1
ATOM 799 C CA . ASP A 1 98 ? -10.669 -9.315 15.783 1.00 54.16 98 ASP A CA 1
ATOM 800 C C . ASP A 1 98 ? -9.517 -8.584 16.499 1.00 54.16 98 ASP A C 1
ATOM 802 O O . ASP A 1 98 ? -8.735 -7.824 15.918 1.00 54.16 98 ASP A O 1
ATOM 806 N N . THR A 1 99 ? -9.419 -8.788 17.811 1.00 58.56 99 THR A N 1
ATOM 807 C CA . THR A 1 99 ? -8.537 -8.016 18.694 1.00 58.56 99 THR A CA 1
ATOM 808 C C . THR A 1 99 ? -7.050 -8.259 18.406 1.00 58.56 99 THR A C 1
ATOM 810 O O . THR A 1 99 ? -6.247 -7.338 18.532 1.00 58.56 99 THR A O 1
ATOM 813 N N . GLU A 1 100 ? -6.657 -9.456 17.961 1.00 61.50 100 GLU A N 1
ATOM 814 C CA . GLU A 1 100 ? -5.249 -9.789 17.689 1.00 61.50 100 GLU A CA 1
ATOM 815 C C . GLU A 1 100 ? -4.704 -9.126 16.422 1.00 61.50 100 GLU A C 1
ATOM 817 O O . GLU A 1 100 ? -3.596 -8.592 16.438 1.00 61.50 100 GLU A O 1
ATOM 822 N N . HIS A 1 101 ? -5.472 -9.097 15.331 1.00 61.53 101 HIS A N 1
ATOM 823 C CA . HIS A 1 101 ? -5.029 -8.486 14.072 1.00 61.53 101 HIS A CA 1
ATOM 824 C C . HIS A 1 101 ? -5.030 -6.961 14.154 1.00 61.53 101 HIS A C 1
ATOM 826 O O . HIS A 1 101 ? -4.076 -6.319 13.717 1.00 61.53 101 HIS A O 1
ATOM 832 N N . ILE A 1 102 ? -6.022 -6.376 14.832 1.00 64.19 102 ILE A N 1
ATOM 833 C CA . ILE A 1 102 ? -6.027 -4.942 15.141 1.00 64.19 102 ILE A CA 1
ATOM 834 C C . ILE A 1 102 ? -4.832 -4.580 16.033 1.00 64.19 102 ILE A C 1
ATOM 836 O O . ILE A 1 102 ? -4.183 -3.560 15.799 1.00 64.19 102 ILE A O 1
ATOM 840 N N . ASN A 1 103 ? -4.498 -5.408 17.027 1.00 66.56 103 ASN A N 1
ATOM 841 C CA . ASN A 1 103 ? -3.335 -5.177 17.885 1.00 66.56 103 ASN A CA 1
ATOM 842 C C . ASN A 1 103 ? -2.006 -5.373 17.143 1.00 66.56 103 ASN A C 1
ATOM 844 O O . ASN A 1 103 ? -1.095 -4.571 17.341 1.00 66.56 103 ASN A O 1
ATOM 848 N N . SER A 1 104 ? -1.911 -6.356 16.244 1.00 67.12 104 SER A N 1
ATOM 849 C CA . SER A 1 104 ? -0.759 -6.549 15.353 1.00 67.12 104 SER A CA 1
ATOM 850 C C . SER A 1 104 ? -0.562 -5.339 14.437 1.00 67.12 104 SER A C 1
ATOM 852 O O . SER A 1 104 ? 0.527 -4.771 14.382 1.00 67.12 104 SER A O 1
ATOM 854 N N . MET A 1 105 ? -1.634 -4.847 13.806 1.00 67.12 105 MET A N 1
ATOM 855 C CA . MET A 1 105 ? -1.576 -3.659 12.954 1.00 67.12 105 MET A CA 1
ATOM 856 C C . MET A 1 105 ? -1.252 -2.394 13.761 1.00 67.12 105 MET A C 1
ATOM 858 O O . MET A 1 105 ? -0.468 -1.567 13.310 1.00 67.12 105 MET A O 1
ATOM 862 N N . ARG A 1 106 ? -1.769 -2.251 14.989 1.00 66.75 106 ARG A N 1
ATOM 863 C CA . ARG A 1 106 ? -1.383 -1.164 15.908 1.00 66.75 106 ARG A CA 1
ATOM 864 C C . ARG A 1 106 ? 0.087 -1.241 16.321 1.00 66.75 106 ARG A C 1
ATOM 866 O O . ARG A 1 106 ? 0.742 -0.205 16.371 1.00 66.75 106 ARG A O 1
ATOM 873 N N . SER A 1 107 ? 0.603 -2.433 16.616 1.00 69.19 107 SER A N 1
ATOM 874 C CA . SER A 1 107 ? 2.016 -2.649 16.946 1.00 69.19 107 SER A CA 1
ATOM 875 C C . SER A 1 107 ? 2.917 -2.332 15.753 1.00 69.19 107 SER A C 1
ATOM 877 O O . SER A 1 107 ? 3.930 -1.658 15.917 1.00 69.19 107 SER A O 1
ATOM 879 N N . TRP A 1 108 ? 2.508 -2.725 14.549 1.00 72.50 108 TRP A N 1
ATOM 880 C CA . TRP A 1 108 ? 3.199 -2.386 13.311 1.00 72.50 108 TRP A CA 1
ATOM 881 C C . TRP A 1 108 ? 3.200 -0.876 13.026 1.00 72.50 108 TRP A C 1
ATOM 883 O O . TRP A 1 108 ? 4.249 -0.310 12.730 1.00 72.50 108 TRP A O 1
ATOM 893 N N . LEU A 1 109 ? 2.055 -0.200 13.183 1.00 67.00 109 LEU A N 1
ATOM 894 C CA . LEU A 1 109 ? 1.962 1.259 13.046 1.00 67.00 109 LEU A CA 1
ATOM 895 C C . LEU A 1 109 ? 2.881 1.981 14.038 1.00 67.00 109 LEU A C 1
ATOM 897 O O . LEU A 1 109 ? 3.514 2.964 13.667 1.00 67.00 109 LEU A O 1
ATOM 901 N N . LYS A 1 110 ? 2.977 1.488 15.280 1.00 67.31 110 LYS A N 1
ATOM 902 C CA . LYS A 1 110 ? 3.917 2.021 16.276 1.00 67.31 110 LYS A CA 1
ATOM 903 C C . LYS A 1 110 ? 5.371 1.835 15.849 1.00 67.31 110 LYS A C 1
ATOM 905 O O . LYS A 1 110 ? 6.110 2.804 15.896 1.00 67.31 110 LYS A O 1
ATOM 910 N N . SER A 1 111 ? 5.748 0.654 15.355 1.00 68.06 111 SER A N 1
ATOM 911 C CA . SER A 1 111 ? 7.108 0.392 14.857 1.00 68.06 111 SER A CA 1
ATOM 912 C C . SER A 1 111 ? 7.500 1.313 13.698 1.00 68.06 111 SER A C 1
ATOM 914 O O . SER A 1 111 ? 8.626 1.790 13.680 1.00 68.06 111 SER A O 1
ATOM 916 N N . ILE A 1 112 ? 6.585 1.629 12.772 1.00 63.81 112 ILE A N 1
ATOM 917 C CA . ILE A 1 112 ? 6.868 2.599 11.697 1.00 63.81 112 ILE A CA 1
ATOM 918 C C . ILE A 1 112 ? 7.140 3.994 12.262 1.00 63.81 112 ILE A C 1
ATOM 920 O O . ILE A 1 112 ? 8.079 4.653 11.835 1.00 63.81 112 ILE A O 1
ATOM 924 N N . ILE A 1 113 ? 6.335 4.433 13.229 1.00 61.91 113 ILE A N 1
ATOM 925 C CA . ILE A 1 113 ? 6.483 5.755 13.850 1.00 61.91 113 ILE A CA 1
ATOM 926 C C . ILE A 1 113 ? 7.769 5.825 14.697 1.00 61.91 113 ILE A C 1
ATOM 928 O O . ILE A 1 113 ? 8.449 6.850 14.701 1.00 61.91 113 ILE A O 1
ATOM 932 N N . GLU A 1 114 ? 8.115 4.750 15.409 1.00 63.78 114 GLU A N 1
ATOM 933 C CA . GLU A 1 114 ? 9.293 4.667 16.284 1.00 63.78 114 GLU A CA 1
ATOM 934 C C . GLU A 1 114 ? 10.609 4.565 15.495 1.00 63.78 114 GLU A C 1
ATOM 936 O O . GLU A 1 114 ? 11.545 5.307 15.797 1.00 63.78 114 GLU A O 1
ATOM 941 N N . ASP A 1 115 ? 10.670 3.740 14.441 1.00 59.94 115 ASP A N 1
ATOM 942 C CA . ASP A 1 115 ? 11.837 3.663 13.546 1.00 59.94 115 ASP A CA 1
ATOM 943 C C . ASP A 1 115 ? 12.109 5.017 12.855 1.00 59.94 115 ASP A C 1
ATOM 945 O O . ASP A 1 115 ? 13.260 5.389 12.608 1.00 59.94 115 ASP A O 1
ATOM 949 N N . GLU A 1 116 ? 11.062 5.799 12.582 1.00 55.47 116 GLU A N 1
ATOM 950 C CA . GLU A 1 116 ? 11.181 7.130 11.981 1.00 55.47 116 GLU A CA 1
ATOM 951 C C . GLU A 1 116 ? 11.564 8.225 12.984 1.00 55.47 116 GLU A C 1
ATOM 953 O O . GLU A 1 116 ? 12.333 9.120 12.630 1.00 55.47 116 GLU A O 1
ATOM 958 N N . GLY A 1 117 ? 11.129 8.132 14.246 1.00 49.62 117 GLY A N 1
ATOM 959 C CA . GLY A 1 117 ? 11.618 9.008 15.316 1.00 49.62 117 GLY A CA 1
ATOM 960 C C . GLY A 1 117 ? 13.140 8.925 15.484 1.00 49.62 117 GLY A C 1
ATOM 961 O O . GLY A 1 117 ? 13.797 9.935 15.727 1.00 49.62 117 GLY A O 1
ATOM 962 N N . VAL A 1 118 ? 13.719 7.742 15.266 1.00 47.88 118 VAL A N 1
ATOM 963 C CA . VAL A 1 118 ? 15.173 7.533 15.274 1.00 47.88 118 VAL A CA 1
ATOM 964 C C . VAL A 1 118 ? 15.824 8.055 13.984 1.00 47.88 118 VAL A C 1
ATOM 966 O O . VAL A 1 118 ? 16.857 8.722 14.046 1.00 47.88 118 VAL A O 1
ATOM 969 N N . ALA A 1 119 ? 15.218 7.827 12.814 1.00 45.25 119 ALA A N 1
ATOM 970 C CA . ALA A 1 119 ? 15.768 8.282 11.532 1.00 45.25 119 ALA A CA 1
ATOM 971 C C . ALA A 1 119 ? 15.770 9.817 11.362 1.00 45.25 119 ALA A C 1
ATOM 973 O O . ALA A 1 119 ? 16.680 10.365 10.735 1.00 45.25 119 ALA A O 1
ATOM 974 N N . GLU A 1 120 ? 14.787 10.523 11.928 1.00 41.50 120 GLU A N 1
ATOM 975 C CA . GLU A 1 120 ? 14.706 11.990 11.887 1.00 41.50 120 GLU A CA 1
ATOM 976 C C . GLU A 1 120 ? 15.714 12.650 12.852 1.00 41.50 120 GLU 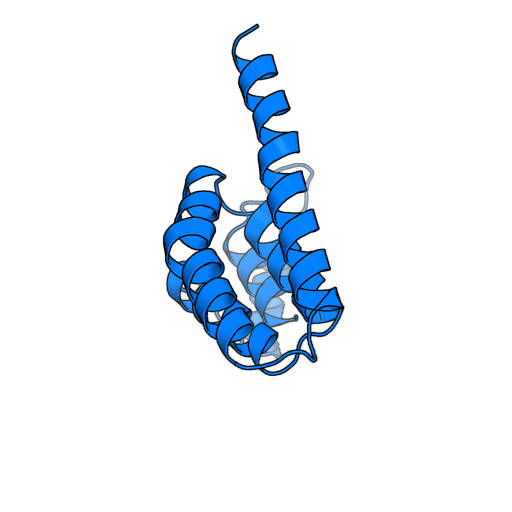A C 1
ATOM 978 O O . GLU A 1 120 ? 16.247 13.721 12.556 1.00 41.50 120 GLU A O 1
ATOM 983 N N . VAL A 1 121 ? 16.038 11.991 13.976 1.00 40.53 121 VAL A N 1
ATOM 984 C CA . VAL A 1 121 ? 17.092 12.420 14.917 1.00 40.53 121 VAL A CA 1
ATOM 985 C C . VAL A 1 121 ? 18.484 12.228 14.310 1.00 40.53 121 VAL A C 1
ATOM 987 O O . VAL A 1 121 ? 19.323 13.118 14.418 1.00 40.53 121 VAL A O 1
ATOM 990 N N . VAL A 1 122 ? 18.716 11.126 13.592 1.00 41.31 122 VAL A N 1
ATOM 991 C CA . VAL A 1 122 ? 20.005 10.844 12.929 1.00 41.31 122 VAL A CA 1
ATOM 992 C C . VAL A 1 122 ? 20.261 11.756 11.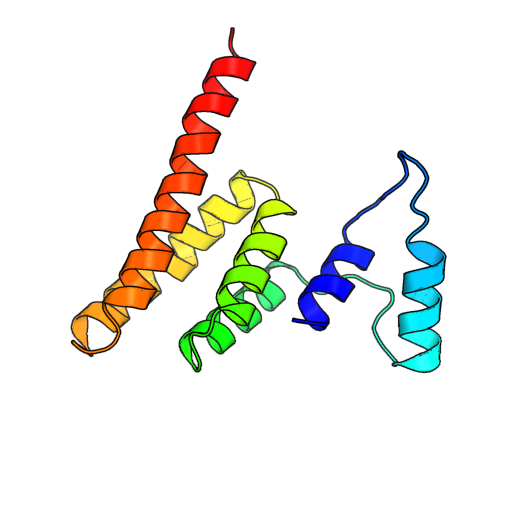721 1.00 41.31 122 VAL A C 1
ATOM 994 O O . VAL A 1 122 ? 21.409 11.993 11.372 1.00 41.31 122 VAL A O 1
ATOM 997 N N . LYS A 1 123 ? 19.225 12.332 11.097 1.00 38.88 123 LYS A N 1
ATOM 998 C CA . LYS A 1 123 ? 19.388 13.341 10.028 1.00 38.88 123 LYS A CA 1
ATOM 999 C C . LYS A 1 123 ? 19.662 14.763 10.535 1.00 38.88 123 LYS A C 1
ATOM 1001 O O . LYS A 1 123 ? 19.929 15.641 9.717 1.00 38.88 123 LYS A O 1
ATOM 1006 N N . ARG A 1 124 ? 19.543 15.012 11.844 1.00 39.19 124 ARG A N 1
ATOM 1007 C CA . ARG A 1 124 ? 19.771 16.326 12.477 1.00 39.19 124 ARG A CA 1
ATOM 1008 C C . ARG A 1 124 ? 21.024 16.377 13.364 1.00 39.19 124 ARG A C 1
ATOM 1010 O O . ARG A 1 124 ? 21.274 17.430 13.948 1.00 39.19 124 ARG A O 1
ATOM 1017 N N . ALA A 1 125 ? 21.769 15.278 13.466 1.00 39.31 125 ALA A N 1
ATOM 1018 C CA . ALA A 1 125 ? 23.078 15.189 14.118 1.00 39.31 125 ALA A CA 1
ATOM 1019 C C . ALA A 1 125 ? 24.190 15.191 13.062 1.00 39.31 125 ALA A C 1
ATOM 1021 O O . ALA A 1 125 ? 25.258 15.771 13.352 1.00 39.31 125 ALA A O 1
#

Secondary structure (DSSP, 8-state):
-HHHHHHHHHH----TTS--HHHHHHHHHHHH---SSPPPHHHHHHHHHHHHHHS--HHHHHHHHHHHHTS-HHHHHHHIIIIIHHHHHHHHTT-SS-HHHHHHHHHHHHHHHHHHHHHHHHT--

pLDDT: mean 76.05, std 15.22, range [38.88, 92.56]

Organism: NCBI:txid559131